Protein AF-A0A0M3JGW9-F1 (afdb_monomer_lite)

Organism: Anisakis simplex (NCBI:txid6269)

InterPro domains:
  IPR002557 Chitin binding domain [PF01607] (19-70)
  IPR002557 Chitin binding domain [PS50940] (16-72)
  IPR002557 Chitin binding domain [SM00494] (17-72)
  IPR036508 Chitin binding domain superfamily [SSF57625] (15-77)

Structure (mmCIF, N/CA/C/O backbone):
data_AF-A0A0M3JGW9-F1
#
_entry.id   AF-A0A0M3JGW9-F1
#
loop_
_atom_site.group_PDB
_atom_site.id
_atom_site.type_symbol
_atom_site.label_atom_id
_atom_site.label_alt_id
_atom_site.label_comp_id
_atom_site.label_asym_id
_atom_site.label_entity_id
_atom_site.label_seq_id
_atom_site.pdbx_PDB_ins_code
_atom_site.Cartn_x
_atom_site.Cartn_y
_atom_site.Cartn_z
_atom_site.occupancy
_atom_site.B_iso_or_equiv
_atom_site.auth_seq_id
_atom_site.auth_comp_id
_atom_site.auth_asym_id
_atom_site.auth_atom_id
_atom_site.pdbx_PDB_model_num
ATOM 1 N N . MET A 1 1 ? 43.754 -16.206 -6.313 1.00 60.47 1 MET A N 1
ATOM 2 C CA . MET A 1 1 ? 42.745 -15.681 -7.251 1.00 60.47 1 MET A CA 1
ATOM 3 C C . MET A 1 1 ? 41.475 -16.479 -7.022 1.00 60.47 1 MET A C 1
ATOM 5 O O . MET A 1 1 ? 41.380 -17.582 -7.528 1.00 60.47 1 MET A O 1
ATOM 9 N N . CYS A 1 2 ? 40.589 -15.956 -6.183 1.00 53.72 2 CYS A N 1
ATOM 10 C CA . CYS A 1 2 ? 39.201 -16.371 -5.960 1.00 53.72 2 CYS A CA 1
ATOM 11 C C . CYS A 1 2 ? 38.527 -15.090 -5.457 1.00 53.72 2 CYS A C 1
ATOM 13 O O . CYS A 1 2 ? 39.131 -14.396 -4.644 1.00 53.72 2 CYS A O 1
ATOM 15 N N . ASP A 1 3 ? 37.342 -14.672 -5.838 1.00 56.84 3 ASP A N 1
ATOM 16 C CA . ASP A 1 3 ? 36.443 -14.954 -6.945 1.00 56.84 3 ASP A CA 1
ATOM 17 C C . ASP A 1 3 ? 35.573 -13.687 -6.975 1.00 56.84 3 ASP A C 1
ATOM 19 O O . ASP A 1 3 ? 35.219 -13.144 -5.922 1.00 56.84 3 ASP A O 1
ATOM 23 N N . GLY A 1 4 ? 35.333 -13.142 -8.161 1.00 69.56 4 GLY A N 1
ATOM 24 C CA . GLY A 1 4 ? 34.502 -11.963 -8.316 1.00 69.56 4 GLY A CA 1
ATOM 25 C C . GLY A 1 4 ? 33.039 -12.349 -8.173 1.00 69.56 4 GLY A C 1
ATOM 26 O O . GLY A 1 4 ? 32.486 -12.971 -9.067 1.00 69.56 4 GLY A O 1
ATOM 27 N N . SER A 1 5 ? 32.395 -11.894 -7.104 1.00 65.94 5 SER A N 1
ATOM 28 C CA . SER A 1 5 ? 30.936 -11.887 -7.001 1.00 65.94 5 SER A CA 1
ATOM 29 C C . SER A 1 5 ? 30.477 -10.540 -6.449 1.00 65.94 5 SER A C 1
ATOM 31 O O . SER A 1 5 ? 30.198 -10.365 -5.265 1.00 65.94 5 SER A O 1
ATOM 33 N N . GLY A 1 6 ? 30.441 -9.551 -7.345 1.00 66.81 6 GLY A N 1
ATOM 34 C CA . GLY A 1 6 ? 29.675 -8.329 -7.146 1.00 66.81 6 GLY A CA 1
ATOM 35 C C . GLY A 1 6 ? 28.190 -8.673 -7.125 1.00 66.81 6 GLY A C 1
ATOM 36 O O . GLY A 1 6 ? 27.669 -9.245 -8.078 1.00 66.81 6 GLY A O 1
ATOM 37 N N . GLY A 1 7 ? 27.514 -8.344 -6.027 1.00 60.34 7 GLY A N 1
ATOM 38 C CA . GLY A 1 7 ? 26.108 -8.696 -5.894 1.00 60.34 7 GLY A CA 1
ATOM 39 C C . GLY A 1 7 ? 25.413 -8.266 -4.613 1.00 60.34 7 GLY A C 1
ATOM 40 O O . GLY A 1 7 ? 24.350 -8.807 -4.332 1.00 60.34 7 GLY A O 1
ATOM 41 N N . VAL A 1 8 ? 25.914 -7.280 -3.859 1.00 54.34 8 VAL A N 1
ATOM 42 C CA . VAL A 1 8 ? 25.002 -6.540 -2.973 1.00 54.34 8 VAL A CA 1
ATOM 43 C C . VAL A 1 8 ? 24.174 -5.632 -3.872 1.00 54.34 8 VAL A C 1
ATOM 45 O O . VAL A 1 8 ? 24.480 -4.460 -4.080 1.00 54.34 8 VAL A O 1
ATOM 48 N N . ARG A 1 9 ? 23.133 -6.199 -4.497 1.00 56.59 9 ARG A N 1
ATOM 49 C CA . ARG A 1 9 ? 22.037 -5.382 -5.013 1.00 56.59 9 ARG A CA 1
ATOM 50 C C . ARG A 1 9 ? 21.516 -4.683 -3.770 1.00 56.59 9 ARG A C 1
ATOM 52 O O . ARG A 1 9 ? 20.848 -5.309 -2.955 1.00 56.59 9 ARG A O 1
ATOM 59 N N . SER A 1 10 ? 21.954 -3.442 -3.589 1.00 57.34 10 SER A N 1
ATOM 60 C CA . SER A 1 10 ? 21.544 -2.527 -2.536 1.00 57.34 10 SER A CA 1
ATOM 61 C C . SER A 1 10 ? 20.061 -2.245 -2.747 1.00 57.34 10 SER A C 1
ATOM 63 O O . SER A 1 10 ? 19.660 -1.216 -3.279 1.00 57.34 10 SER A O 1
ATOM 65 N N . GLN A 1 11 ? 19.234 -3.247 -2.478 1.00 58.03 11 GLN A N 1
ATOM 66 C CA . GLN A 1 11 ? 17.801 -3.134 -2.521 1.00 58.03 11 GLN A CA 1
ATOM 67 C C . GLN A 1 11 ? 17.413 -2.716 -1.123 1.00 58.03 11 GLN A C 1
ATOM 69 O O . GLN A 1 11 ? 17.244 -3.533 -0.225 1.00 58.03 11 GLN A O 1
ATOM 74 N N . ILE A 1 12 ? 17.226 -1.412 -0.966 1.00 54.16 12 ILE A N 1
ATOM 75 C CA . ILE A 1 12 ? 16.414 -0.815 0.097 1.00 54.16 12 ILE A CA 1
ATOM 76 C C . ILE A 1 12 ? 14.925 -1.133 -0.218 1.00 54.16 12 ILE A C 1
ATOM 78 O O . ILE A 1 12 ? 14.026 -0.308 -0.160 1.00 54.16 12 ILE A O 1
ATOM 82 N N . ILE A 1 13 ? 14.666 -2.379 -0.610 1.00 55.94 13 ILE A N 1
ATOM 83 C CA . ILE A 1 13 ? 13.366 -3.021 -0.734 1.00 55.94 13 ILE A CA 1
ATOM 84 C C . ILE A 1 13 ? 13.348 -3.954 0.467 1.00 55.94 13 ILE A C 1
ATOM 86 O O . ILE A 1 13 ? 14.322 -4.675 0.692 1.00 55.94 13 ILE A O 1
ATOM 90 N N . ARG A 1 14 ? 12.290 -3.900 1.280 1.00 57.81 14 ARG A N 1
ATOM 91 C CA . ARG A 1 14 ? 12.158 -4.786 2.442 1.00 57.81 14 ARG A CA 1
ATOM 92 C C . ARG A 1 14 ? 12.531 -6.216 2.014 1.00 57.81 14 ARG A C 1
ATOM 94 O O . ARG A 1 14 ? 11.984 -6.668 1.010 1.00 57.81 14 ARG A O 1
ATOM 101 N N . PRO A 1 15 ? 13.429 -6.909 2.735 1.00 55.62 15 PRO A N 1
ATOM 102 C CA . PRO A 1 15 ? 14.084 -8.146 2.283 1.00 55.62 15 PRO A CA 1
ATOM 103 C C . PRO A 1 15 ? 13.144 -9.340 2.039 1.00 55.62 15 PRO A C 1
ATOM 105 O O . PRO A 1 15 ? 13.612 -10.425 1.719 1.00 55.62 15 PRO A O 1
ATOM 108 N N . ASP A 1 16 ? 11.834 -9.143 2.171 1.00 62.25 16 ASP A N 1
ATOM 109 C CA . ASP A 1 16 ? 10.816 -10.184 2.167 1.00 62.25 16 ASP A CA 1
ATOM 110 C C . ASP A 1 16 ? 9.905 -10.157 0.920 1.00 62.25 16 ASP A C 1
ATOM 112 O O . ASP A 1 16 ? 9.223 -11.137 0.643 1.00 62.25 16 ASP A O 1
ATOM 116 N N . PHE A 1 17 ? 9.901 -9.077 0.116 1.00 73.75 17 PHE A N 1
ATOM 117 C CA . PHE A 1 17 ? 9.004 -8.963 -1.048 1.00 73.75 17 PHE A CA 1
ATOM 118 C C . PHE A 1 17 ? 9.757 -8.859 -2.383 1.00 73.75 17 PHE A C 1
ATOM 120 O O . PHE A 1 17 ? 10.460 -7.882 -2.645 1.00 73.75 17 PHE A O 1
ATOM 127 N N . SER A 1 18 ? 9.575 -9.861 -3.251 1.00 79.12 18 SER A N 1
ATOM 128 C CA . SER A 1 18 ? 10.171 -9.936 -4.591 1.00 79.12 18 SER A CA 1
ATOM 129 C C . SER A 1 18 ? 9.106 -10.175 -5.660 1.00 79.12 18 SER A C 1
ATOM 131 O O . SER A 1 18 ? 8.303 -11.096 -5.547 1.00 79.12 18 SER A O 1
ATOM 133 N N . CYS A 1 19 ? 9.153 -9.401 -6.746 1.00 85.56 19 CYS A N 1
ATOM 134 C CA . CYS A 1 19 ? 8.236 -9.518 -7.885 1.00 85.56 19 CYS A CA 1
ATOM 135 C C . CYS A 1 19 ? 8.528 -10.713 -8.812 1.00 85.56 19 CYS A C 1
ATOM 137 O O . CYS A 1 19 ? 7.825 -10.898 -9.799 1.00 85.56 19 CYS A O 1
ATOM 139 N N . SER A 1 2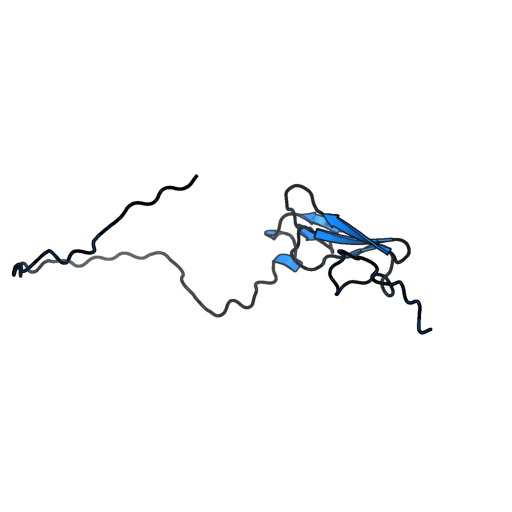0 ? 9.541 -11.542 -8.524 1.00 83.00 20 SER A N 1
ATOM 140 C CA . SER A 1 20 ? 9.952 -12.666 -9.387 1.00 83.00 20 SER A CA 1
ATOM 141 C C . SER A 1 20 ? 8.910 -13.783 -9.563 1.00 83.00 20 SER A C 1
ATOM 143 O O . SER A 1 20 ? 9.106 -14.647 -10.411 1.00 83.00 20 SER A O 1
ATOM 145 N N . GLY A 1 21 ? 7.821 -13.780 -8.791 1.00 81.00 21 GLY A N 1
ATOM 146 C CA . GLY A 1 21 ? 6.718 -14.744 -8.909 1.00 81.00 21 GLY A CA 1
ATOM 147 C C . GLY A 1 21 ? 5.328 -14.107 -8.920 1.00 81.00 21 GLY A C 1
ATOM 148 O O . GLY A 1 21 ? 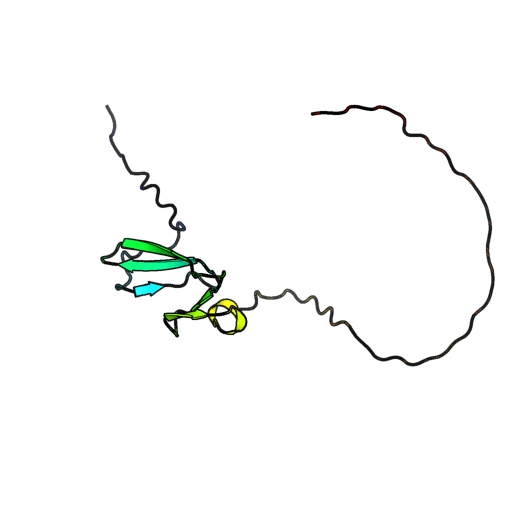4.339 -14.826 -8.815 1.00 81.00 21 GLY A O 1
ATOM 149 N N . TYR A 1 22 ? 5.248 -12.779 -9.027 1.00 84.19 22 TYR A N 1
ATOM 150 C CA . TYR A 1 22 ? 3.995 -12.031 -8.966 1.00 84.19 22 TYR A CA 1
ATOM 151 C C . TYR A 1 22 ? 3.738 -11.312 -10.296 1.00 84.19 22 TYR A C 1
ATOM 153 O O . TYR A 1 22 ? 4.685 -10.786 -10.884 1.00 84.19 22 TYR A O 1
ATOM 161 N N . PRO A 1 23 ? 2.483 -11.267 -10.783 1.00 89.44 23 PRO A N 1
ATOM 162 C CA . PRO A 1 23 ? 2.144 -10.493 -11.972 1.00 89.44 23 PRO A CA 1
ATOM 163 C C . PRO A 1 23 ? 2.335 -8.991 -11.734 1.00 89.44 23 PRO A C 1
ATOM 165 O O . PRO A 1 23 ? 2.373 -8.521 -10.592 1.00 89.44 23 PRO A O 1
ATOM 168 N N . ASP A 1 24 ? 2.420 -8.228 -12.823 1.00 90.19 24 ASP A N 1
ATOM 169 C CA . ASP A 1 24 ? 2.488 -6.771 -12.762 1.00 90.19 24 ASP A CA 1
ATOM 170 C C . ASP A 1 24 ? 1.278 -6.206 -12.009 1.00 90.19 24 ASP A C 1
ATOM 172 O O . ASP A 1 24 ? 0.124 -6.516 -12.315 1.00 90.19 24 ASP A O 1
ATOM 176 N N . GLY A 1 25 ? 1.540 -5.395 -10.988 1.00 89.62 25 GLY A N 1
ATOM 177 C CA . GLY A 1 25 ? 0.496 -4.929 -10.086 1.00 89.62 25 GLY A CA 1
ATOM 178 C C . GLY A 1 25 ? 1.034 -4.284 -8.820 1.00 89.62 25 GLY A C 1
ATOM 179 O O . GLY A 1 25 ? 2.235 -4.242 -8.576 1.00 89.62 25 GLY A O 1
ATOM 180 N N . MET A 1 26 ? 0.124 -3.760 -8.008 1.00 88.25 26 MET A N 1
ATOM 181 C CA . MET A 1 26 ? 0.449 -3.114 -6.742 1.00 88.25 26 MET A CA 1
ATOM 182 C C . MET A 1 26 ? 0.083 -4.021 -5.574 1.00 88.25 26 MET A C 1
ATOM 184 O O . MET A 1 26 ? -1.040 -4.540 -5.502 1.00 88.25 26 MET A O 1
ATOM 188 N N . TYR A 1 27 ? 1.038 -4.148 -4.664 1.00 87.25 27 TYR A N 1
ATOM 189 C CA . TYR A 1 27 ? 1.016 -5.053 -3.531 1.00 87.25 27 TYR A CA 1
ATOM 190 C C . TYR A 1 27 ? 1.242 -4.270 -2.240 1.00 87.25 27 TYR A C 1
ATOM 192 O O . TYR A 1 27 ? 2.210 -3.509 -2.104 1.00 87.25 27 TYR A O 1
ATOM 200 N N . ALA A 1 28 ? 0.317 -4.442 -1.298 1.00 84.38 28 ALA A N 1
ATOM 201 C CA . ALA A 1 28 ? 0.398 -3.838 0.023 1.00 84.38 28 ALA A CA 1
ATOM 202 C C . ALA A 1 28 ? 1.184 -4.757 0.963 1.00 84.38 28 ALA A C 1
ATOM 204 O O . ALA A 1 28 ? 0.825 -5.918 1.144 1.00 84.38 28 ALA A O 1
ATOM 205 N N . GLN A 1 29 ? 2.207 -4.230 1.635 1.00 81.31 29 GLN A N 1
ATOM 206 C CA . GLN A 1 29 ? 2.905 -4.949 2.706 1.00 81.31 29 GLN A CA 1
ATOM 207 C C . GLN A 1 29 ? 2.229 -4.647 4.056 1.00 81.31 29 GLN A C 1
ATOM 209 O O . GLN A 1 29 ? 2.829 -4.047 4.950 1.00 81.31 29 GLN A O 1
ATOM 214 N N . GLY A 1 30 ? 0.949 -5.015 4.169 1.00 81.88 30 GLY A N 1
ATOM 215 C CA . GLY A 1 30 ? 0.110 -4.768 5.348 1.00 81.88 30 GLY A CA 1
ATOM 216 C C . GLY A 1 30 ? -0.359 -3.315 5.495 1.00 81.88 30 GLY A C 1
ATOM 217 O O . GLY A 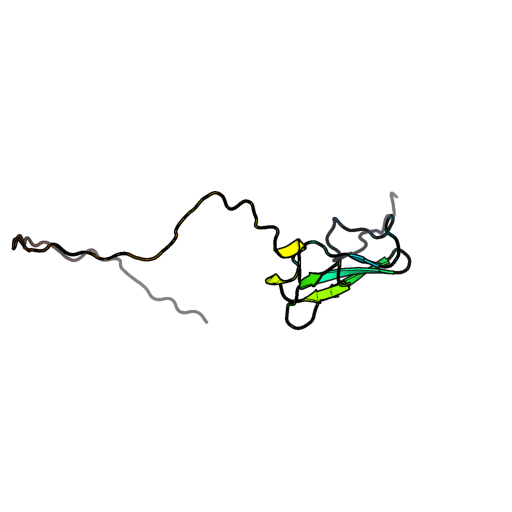1 30 ? -0.459 -2.576 4.517 1.00 81.88 30 GLY A O 1
ATOM 218 N N . CYS A 1 31 ? -0.636 -2.897 6.736 1.00 84.50 31 CYS A N 1
ATOM 219 C CA . CYS A 1 31 ? -1.070 -1.541 7.093 1.00 84.50 31 CYS A CA 1
ATOM 220 C C . CYS A 1 31 ? 0.061 -0.501 7.009 1.00 84.50 31 CYS A C 1
ATOM 222 O O . CYS A 1 31 ? 0.455 0.143 7.992 1.00 84.50 31 CYS A O 1
ATOM 224 N N . SER A 1 32 ? 0.622 -0.310 5.821 1.00 85.50 32 SER A N 1
ATOM 225 C CA . SER A 1 32 ? 1.695 0.652 5.604 1.00 85.50 32 SER A CA 1
ATOM 226 C C . SER A 1 32 ? 1.298 1.738 4.619 1.00 85.50 32 SER A C 1
ATOM 228 O O . SER A 1 32 ? 0.452 1.553 3.745 1.00 85.50 32 SER A O 1
ATOM 230 N N . SER A 1 33 ? 1.898 2.911 4.810 1.00 88.00 33 SER A N 1
ATOM 231 C CA . SER A 1 33 ? 1.788 4.001 3.840 1.00 88.00 33 SER A CA 1
ATOM 232 C C . SER A 1 33 ? 2.712 3.769 2.647 1.00 88.00 33 SER A C 1
ATOM 234 O O . SER A 1 33 ? 2.566 4.409 1.611 1.00 88.00 33 SER A O 1
ATOM 236 N N . ASP A 1 34 ? 3.653 2.842 2.803 1.00 87.69 34 ASP A N 1
ATOM 237 C CA . ASP A 1 34 ? 4.575 2.363 1.792 1.00 87.69 34 ASP A CA 1
ATOM 238 C C . ASP A 1 34 ? 4.009 1.083 1.148 1.00 87.69 34 ASP A C 1
ATOM 240 O O . ASP A 1 34 ? 3.637 0.134 1.840 1.00 87.69 34 ASP A O 1
ATOM 244 N N . PHE A 1 35 ? 3.955 1.037 -0.178 1.00 88.00 35 PHE A N 1
ATOM 245 C CA . PHE A 1 35 ? 3.487 -0.107 -0.963 1.00 88.00 35 PHE A CA 1
ATOM 246 C C . PHE A 1 35 ? 4.466 -0.418 -2.095 1.00 88.00 35 PHE A C 1
ATOM 248 O O . PHE A 1 35 ? 5.300 0.414 -2.452 1.00 88.00 35 PHE A O 1
ATOM 255 N N . THR A 1 36 ? 4.392 -1.624 -2.658 1.00 89.38 36 THR A N 1
ATOM 256 C CA . THR A 1 36 ? 5.296 -2.040 -3.740 1.00 89.38 36 THR A CA 1
ATOM 257 C C . THR A 1 36 ? 4.521 -2.263 -5.026 1.00 89.38 36 THR A C 1
ATOM 259 O O . THR A 1 36 ? 3.578 -3.048 -5.059 1.00 89.38 36 THR A O 1
ATOM 262 N N . ALA A 1 37 ? 4.927 -1.597 -6.101 1.00 89.56 37 ALA A N 1
ATOM 263 C CA . ALA A 1 37 ? 4.428 -1.857 -7.442 1.00 89.56 37 ALA A CA 1
ATOM 264 C C . ALA A 1 37 ? 5.412 -2.757 -8.197 1.00 89.56 37 ALA A C 1
ATOM 266 O O . ALA A 1 37 ? 6.569 -2.396 -8.387 1.00 89.56 37 ALA A O 1
ATOM 267 N N . CYS A 1 38 ? 4.961 -3.927 -8.629 1.00 91.19 38 CYS A N 1
ATOM 268 C CA . CYS A 1 38 ? 5.702 -4.796 -9.528 1.00 91.19 38 CYS A CA 1
ATOM 269 C C . CYS A 1 38 ? 5.470 -4.365 -10.974 1.00 91.19 38 CYS A C 1
ATOM 271 O O . CYS A 1 38 ? 4.326 -4.349 -11.430 1.00 91.19 38 CYS A O 1
ATOM 273 N N . VAL A 1 39 ? 6.552 -4.039 -11.683 1.00 90.94 39 VAL A N 1
ATOM 274 C CA . VAL A 1 39 ? 6.527 -3.702 -13.114 1.00 90.94 39 VAL A CA 1
ATOM 275 C C . VAL A 1 39 ? 7.673 -4.416 -13.830 1.00 90.94 39 VAL A C 1
ATOM 277 O O . VAL A 1 39 ? 8.844 -4.230 -13.493 1.00 90.94 39 VAL A O 1
ATOM 280 N N . ALA A 1 40 ? 7.348 -5.250 -14.814 1.00 89.06 40 ALA A N 1
ATOM 281 C CA . ALA A 1 40 ? 8.271 -6.110 -15.551 1.00 89.06 40 ALA A CA 1
ATOM 282 C C . ALA A 1 40 ? 9.174 -6.956 -14.628 1.00 89.06 40 ALA A C 1
ATOM 284 O O . ALA A 1 40 ? 10.372 -7.102 -14.873 1.00 89.06 40 ALA A O 1
ATOM 285 N N . GLY A 1 41 ? 8.616 -7.459 -13.521 1.00 86.44 41 GLY A N 1
ATOM 286 C CA . GLY A 1 41 ? 9.360 -8.222 -12.511 1.00 86.44 41 GLY A CA 1
ATOM 287 C C . GLY A 1 41 ? 10.268 -7.384 -11.600 1.00 86.44 41 GLY A C 1
ATOM 288 O O . GLY A 1 41 ? 11.049 -7.952 -10.837 1.00 86.44 41 GLY A O 1
ATOM 289 N N . ASN A 1 42 ? 10.167 -6.050 -11.640 1.00 85.12 42 ASN A N 1
ATOM 290 C CA . ASN A 1 42 ? 10.925 -5.146 -10.774 1.00 85.12 42 ASN A CA 1
ATOM 291 C C . ASN A 1 42 ? 10.026 -4.569 -9.670 1.00 85.12 42 ASN A C 1
ATOM 293 O O . ASN A 1 42 ? 8.984 -3.995 -9.996 1.00 85.12 42 ASN A O 1
ATOM 297 N N . PRO A 1 43 ? 10.414 -4.679 -8.385 1.00 85.69 43 PRO A N 1
ATOM 298 C CA . PRO A 1 43 ? 9.707 -4.030 -7.288 1.00 85.69 43 PRO A CA 1
ATOM 299 C C . PRO A 1 43 ? 10.027 -2.534 -7.245 1.00 85.69 43 PRO A C 1
ATOM 301 O O . PRO A 1 43 ? 11.185 -2.127 -7.156 1.00 85.69 43 PRO A O 1
ATOM 304 N N . ILE A 1 44 ? 8.987 -1.710 -7.266 1.00 87.62 44 ILE A N 1
ATOM 305 C CA . ILE A 1 44 ? 9.061 -0.254 -7.166 1.00 87.62 44 ILE A CA 1
ATOM 306 C C . ILE A 1 44 ? 8.409 0.150 -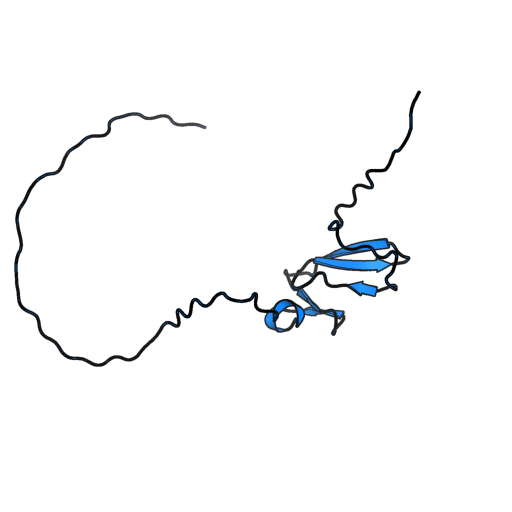5.847 1.00 87.62 44 ILE A C 1
ATOM 308 O O . ILE A 1 44 ? 7.193 0.042 -5.690 1.00 87.62 44 ILE A O 1
ATOM 312 N N . ALA A 1 45 ? 9.212 0.612 -4.891 1.00 85.69 45 ALA A N 1
ATOM 313 C CA . ALA A 1 45 ? 8.699 1.142 -3.636 1.00 85.69 45 ALA A CA 1
ATOM 314 C C . ALA A 1 45 ? 8.025 2.499 -3.880 1.00 85.69 45 ALA A C 1
ATOM 316 O O . ALA A 1 45 ? 8.637 3.437 -4.392 1.00 85.69 45 ALA A O 1
ATOM 317 N N . MET A 1 46 ? 6.759 2.595 -3.502 1.00 87.81 46 MET A N 1
ATOM 318 C CA . MET A 1 46 ? 5.945 3.795 -3.602 1.00 87.81 46 MET A CA 1
ATOM 319 C C . MET A 1 46 ? 5.350 4.127 -2.241 1.00 87.81 46 MET A C 1
ATOM 321 O O . MET A 1 46 ? 5.155 3.253 -1.401 1.00 87.81 46 MET A O 1
ATOM 325 N N . LYS A 1 47 ? 5.039 5.401 -2.019 1.00 88.62 47 LYS A N 1
ATOM 326 C CA . LYS A 1 47 ? 4.447 5.870 -0.770 1.00 88.62 47 LYS A CA 1
ATOM 327 C C . LYS A 1 47 ? 3.222 6.718 -1.043 1.00 88.62 47 LYS A C 1
ATOM 329 O O . LYS A 1 47 ? 3.241 7.609 -1.891 1.00 88.62 47 LYS A O 1
ATOM 334 N N . CYS A 1 48 ? 2.162 6.427 -0.307 1.00 88.81 48 CYS A N 1
ATOM 335 C CA . CYS A 1 48 ? 0.930 7.180 -0.341 1.00 88.81 48 CYS A CA 1
ATOM 336 C C . CYS A 1 48 ? 1.132 8.608 0.202 1.00 88.81 48 CYS A C 1
ATOM 338 O O . CYS A 1 48 ? 1.804 8.797 1.225 1.00 88.81 48 CYS A O 1
ATOM 340 N N . PRO A 1 49 ? 0.535 9.625 -0.446 1.00 87.38 49 PRO A N 1
ATOM 341 C CA . PRO A 1 49 ? 0.535 10.989 0.070 1.00 87.38 49 PRO A CA 1
ATOM 342 C C . PRO A 1 49 ? -0.251 11.076 1.388 1.00 87.38 49 PRO A C 1
ATOM 344 O O . PRO A 1 49 ? -1.113 10.246 1.669 1.00 87.38 49 PRO A O 1
ATOM 347 N N . ALA A 1 50 ? 0.061 12.084 2.209 1.00 86.00 50 ALA A N 1
ATOM 348 C CA . ALA A 1 50 ? -0.606 12.355 3.491 1.00 86.00 50 ALA A CA 1
ATOM 349 C C . ALA A 1 50 ? -0.588 11.196 4.518 1.00 86.00 50 ALA A C 1
ATOM 351 O O . ALA A 1 50 ? -1.437 11.148 5.401 1.00 86.00 50 ALA A O 1
ATOM 352 N N . ASN A 1 51 ? 0.386 10.278 4.429 1.00 81.00 51 ASN A N 1
ATOM 353 C CA . ASN A 1 51 ? 0.492 9.083 5.286 1.00 81.00 51 ASN A CA 1
ATOM 354 C C . ASN A 1 51 ? -0.733 8.150 5.229 1.00 81.00 51 ASN A C 1
ATOM 356 O O . ASN A 1 51 ? -0.936 7.334 6.128 1.00 81.00 51 ASN A O 1
ATOM 360 N N . LEU A 1 52 ? -1.508 8.213 4.145 1.00 90.31 52 LEU A N 1
ATOM 361 C CA . LEU A 1 52 ? -2.580 7.260 3.867 1.00 90.31 52 LEU A CA 1
ATOM 362 C C . LEU A 1 52 ? -2.020 5.841 3.704 1.00 90.31 52 LEU A C 1
ATOM 364 O O . LEU A 1 52 ? -0.821 5.657 3.502 1.00 90.31 52 LEU A O 1
ATOM 368 N N . LYS A 1 53 ? -2.882 4.837 3.805 1.00 90.25 53 LYS A N 1
ATOM 369 C CA . LYS A 1 53 ? -2.557 3.412 3.737 1.00 90.25 53 LYS A CA 1
ATOM 370 C C . LYS A 1 53 ? -2.997 2.855 2.391 1.00 90.25 53 LYS A C 1
ATOM 372 O O . LYS A 1 53 ? -4.070 3.200 1.904 1.00 90.25 53 LYS A O 1
ATOM 377 N N . TYR A 1 54 ? -2.152 2.044 1.762 1.00 90.38 54 TYR A N 1
ATOM 378 C CA . TYR A 1 54 ? -2.492 1.480 0.459 1.00 90.38 54 TYR A CA 1
ATOM 379 C C . TYR A 1 54 ? -3.455 0.306 0.623 1.00 90.38 54 TYR A C 1
ATOM 381 O O . TYR A 1 54 ? -3.113 -0.697 1.249 1.00 90.38 54 TYR A O 1
ATOM 389 N N . ASP A 1 55 ? -4.640 0.434 0.041 1.00 88.94 55 ASP A N 1
ATOM 390 C CA . ASP A 1 55 ? -5.634 -0.622 -0.015 1.00 88.94 55 ASP A CA 1
ATOM 391 C C . ASP A 1 55 ? -5.484 -1.429 -1.308 1.00 88.94 55 ASP A C 1
ATOM 393 O O . ASP A 1 55 ? -5.498 -0.879 -2.415 1.00 88.94 55 ASP A O 1
ATOM 397 N N . GLN A 1 56 ? -5.299 -2.743 -1.170 1.00 85.31 56 GLN A N 1
ATOM 398 C CA . GLN A 1 56 ? -5.090 -3.630 -2.311 1.00 85.31 56 GLN A CA 1
ATOM 399 C C . GLN A 1 56 ? -6.402 -3.990 -3.026 1.00 85.31 56 GLN A C 1
ATOM 401 O O . GLN A 1 56 ? -6.334 -4.347 -4.209 1.00 85.31 56 GLN A O 1
ATOM 406 N N . ASP A 1 57 ? -7.548 -3.882 -2.348 1.00 84.56 57 ASP A N 1
ATOM 407 C CA . ASP A 1 57 ? -8.881 -4.159 -2.887 1.00 84.56 57 ASP A CA 1
ATOM 408 C C . ASP A 1 57 ? -9.353 -3.002 -3.780 1.00 84.56 57 ASP A C 1
ATOM 410 O O . ASP A 1 57 ? -9.687 -3.205 -4.948 1.00 84.56 57 ASP A O 1
ATOM 414 N N . GLU A 1 58 ? -9.282 -1.768 -3.280 1.00 85.38 58 GLU A N 1
ATOM 415 C CA . GLU A 1 58 ? -9.633 -0.552 -4.022 1.00 85.38 58 GLU A CA 1
ATOM 416 C C . GLU A 1 58 ? -8.497 -0.034 -4.916 1.00 85.38 58 GLU A C 1
ATOM 418 O O . GLU A 1 58 ? -8.714 0.851 -5.752 1.00 85.38 58 GLU A O 1
ATOM 423 N N . LYS A 1 59 ? -7.282 -0.575 -4.752 1.00 86.94 59 LYS A N 1
ATOM 424 C CA . LYS A 1 59 ? -6.043 -0.146 -5.425 1.00 86.94 59 LYS A CA 1
ATOM 425 C C . LYS A 1 59 ? -5.709 1.332 -5.196 1.00 86.94 59 LYS A C 1
ATOM 427 O O . LYS A 1 59 ? -5.145 1.986 -6.079 1.00 86.94 59 LYS A O 1
ATOM 432 N N . LYS A 1 60 ? -6.049 1.876 -4.024 1.00 88.81 60 LYS A N 1
ATOM 433 C CA . LYS A 1 60 ? -5.944 3.311 -3.705 1.00 88.81 60 LYS A CA 1
ATOM 434 C C . LYS A 1 60 ? -5.396 3.548 -2.307 1.00 88.81 60 LYS A C 1
ATOM 436 O O . LYS A 1 60 ? -5.474 2.703 -1.430 1.00 88.81 60 LYS A O 1
ATOM 441 N N . CYS A 1 61 ? -4.848 4.740 -2.110 1.00 89.94 61 CYS A N 1
ATOM 442 C CA . CYS A 1 61 ? -4.452 5.217 -0.795 1.00 89.94 61 CYS A CA 1
ATOM 443 C C . CYS A 1 61 ? -5.695 5.700 -0.042 1.00 89.94 61 CYS A C 1
ATOM 445 O O . CYS A 1 61 ? -6.290 6.706 -0.429 1.00 89.94 61 CYS A O 1
ATOM 447 N N . LEU A 1 62 ? -6.069 4.987 1.011 1.00 90.38 62 LEU A N 1
ATOM 448 C CA . LEU A 1 62 ? -7.214 5.288 1.863 1.00 90.38 62 LEU A CA 1
ATOM 449 C C . LEU A 1 62 ? -6.755 5.512 3.301 1.00 90.38 62 LEU A C 1
ATOM 451 O O . LEU A 1 62 ? -5.593 5.304 3.650 1.00 90.38 62 LEU A O 1
ATOM 455 N N . TYR A 1 63 ? -7.657 5.966 4.158 1.00 89.62 63 TYR A N 1
ATOM 456 C CA . TYR A 1 63 ? -7.351 6.064 5.578 1.00 89.62 63 TYR A CA 1
ATOM 457 C C . TYR A 1 63 ? -7.239 4.681 6.216 1.00 89.62 63 TYR A C 1
ATOM 459 O O . TYR A 1 63 ? -7.885 3.732 5.781 1.00 89.62 63 TYR A O 1
ATOM 467 N N . GLU A 1 64 ? -6.468 4.580 7.296 1.00 86.06 64 GLU A N 1
ATOM 468 C CA . GLU A 1 64 ? -6.273 3.328 8.038 1.00 86.06 64 GLU A CA 1
ATOM 469 C C . GLU A 1 64 ? -7.583 2.630 8.435 1.00 86.06 64 GLU A C 1
ATOM 471 O O . GLU A 1 64 ? -7.660 1.412 8.365 1.00 86.06 64 GLU A O 1
ATOM 476 N N . TYR A 1 65 ? -8.641 3.382 8.758 1.00 84.12 65 TYR A N 1
ATOM 477 C CA . TYR A 1 65 ? -9.942 2.811 9.125 1.00 84.12 65 TYR A CA 1
ATOM 478 C C . TYR A 1 65 ? -10.690 2.170 7.945 1.00 84.12 65 TYR A C 1
ATOM 480 O O . TYR A 1 65 ? -11.613 1.391 8.159 1.00 84.12 65 TYR A O 1
ATOM 488 N N . GLN A 1 66 ? -10.323 2.507 6.706 1.00 87.12 66 GLN A N 1
ATOM 489 C CA . GLN A 1 66 ? -10.930 1.952 5.491 1.00 87.12 66 GLN A CA 1
ATOM 490 C C . GLN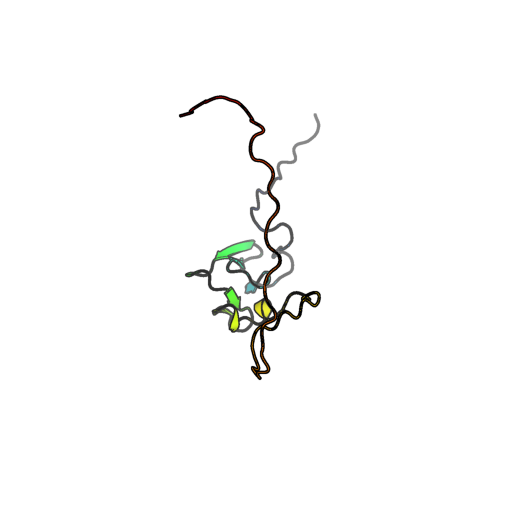 A 1 66 ? -10.147 0.752 4.964 1.00 87.12 66 GLN A C 1
ATOM 492 O O . GLN A 1 66 ? -10.721 -0.110 4.311 1.00 87.12 66 GLN A O 1
ATOM 497 N N . VAL A 1 67 ? -8.844 0.686 5.251 1.00 87.12 67 VAL A N 1
ATOM 498 C CA . VAL A 1 67 ? -7.974 -0.368 4.728 1.00 87.12 67 VAL A CA 1
ATOM 499 C C . VAL A 1 67 ? -8.174 -1.656 5.513 1.00 87.12 67 VAL A C 1
ATOM 501 O O . VAL A 1 67 ? -7.879 -1.722 6.707 1.00 87.12 67 VAL A O 1
ATOM 504 N N . SER A 1 68 ? -8.607 -2.719 4.839 1.00 83.25 68 SER A N 1
ATOM 505 C CA . SER A 1 68 ? -8.828 -4.030 5.473 1.00 83.25 68 SER A CA 1
ATOM 506 C C . SER A 1 68 ? -7.558 -4.573 6.140 1.00 83.25 68 SER A C 1
ATOM 508 O O . SER A 1 68 ? -7.606 -5.117 7.240 1.00 83.25 68 SER A O 1
ATOM 510 N N . ALA A 1 69 ? -6.389 -4.338 5.533 1.00 80.00 69 ALA A N 1
ATOM 511 C CA . ALA A 1 69 ? -5.091 -4.729 6.088 1.00 80.00 69 ALA A CA 1
ATOM 512 C C . ALA A 1 69 ? -4.693 -3.972 7.375 1.00 80.00 69 ALA A C 1
ATOM 514 O O . ALA A 1 69 ? -3.803 -4.426 8.092 1.00 80.00 69 ALA A O 1
ATOM 515 N N . CYS A 1 70 ? -5.327 -2.830 7.669 1.00 81.50 70 CYS A N 1
ATOM 516 C CA . CYS A 1 70 ? -5.169 -2.071 8.916 1.00 81.50 70 CYS A CA 1
ATOM 517 C C . CYS A 1 70 ? -6.159 -2.474 10.003 1.00 81.50 70 CYS A C 1
ATOM 519 O O . CYS A 1 70 ? -5.883 -2.278 11.182 1.00 81.50 70 CYS A O 1
ATOM 521 N N . GLN A 1 71 ? -7.284 -3.066 9.616 1.00 78.62 71 GLN A N 1
ATOM 522 C CA . GLN A 1 71 ? -8.299 -3.561 10.543 1.00 78.62 71 GLN A CA 1
ATOM 523 C C . GLN A 1 71 ? -7.929 -4.913 11.162 1.00 78.62 71 GLN A C 1
ATOM 525 O O . GLN A 1 71 ? -8.630 -5.392 12.051 1.00 78.62 71 GLN A O 1
ATOM 530 N N . ALA A 1 72 ? -6.811 -5.513 10.740 1.00 64.38 72 ALA A N 1
ATOM 531 C CA . ALA A 1 72 ? -6.144 -6.546 11.512 1.00 64.38 72 ALA A CA 1
ATOM 532 C C . ALA A 1 72 ? -5.613 -5.902 12.798 1.00 64.38 72 ALA A C 1
ATOM 534 O O . ALA A 1 72 ? -4.454 -5.491 12.880 1.00 64.38 72 ALA A O 1
ATOM 535 N N . THR A 1 73 ? -6.488 -5.793 13.800 1.00 52.72 73 THR A N 1
ATOM 536 C CA . THR A 1 73 ? -6.078 -5.586 15.183 1.00 52.72 73 THR A CA 1
ATOM 537 C C . THR A 1 73 ? -4.907 -6.532 15.434 1.00 52.72 73 THR A C 1
ATOM 539 O O . THR A 1 73 ? -5.052 -7.730 15.148 1.00 52.72 73 THR A O 1
ATOM 542 N N . PRO A 1 74 ? -3.756 -6.066 15.960 1.00 55.12 74 PRO A N 1
ATOM 543 C CA . PRO A 1 74 ? -2.857 -7.016 16.602 1.00 55.12 74 PRO A CA 1
ATOM 544 C C . PRO A 1 74 ? -3.711 -7.849 17.574 1.00 55.12 74 PRO A C 1
ATOM 546 O O . PRO A 1 74 ? -4.727 -7.333 18.053 1.00 55.12 74 PRO A O 1
ATOM 549 N N . PRO A 1 75 ? -3.379 -9.116 17.871 1.00 46.31 75 PRO A N 1
ATOM 550 C CA . PRO A 1 75 ? -3.938 -9.737 19.056 1.00 46.31 75 PRO A CA 1
ATOM 551 C C . PRO A 1 75 ? -3.562 -8.822 20.222 1.00 46.31 75 PRO A C 1
ATOM 553 O O . PRO A 1 75 ? -2.433 -8.830 20.708 1.00 46.31 75 PRO A O 1
ATOM 556 N N . THR A 1 76 ? -4.492 -7.950 20.592 1.00 41.22 76 THR A N 1
ATOM 557 C CA . THR A 1 76 ? -4.492 -7.232 21.842 1.00 41.22 76 THR A CA 1
ATOM 558 C C . THR A 1 76 ? -4.548 -8.353 22.856 1.00 41.22 76 THR A C 1
ATOM 560 O O . THR A 1 76 ? -5.606 -8.934 23.088 1.00 41.22 76 THR A O 1
ATOM 563 N N . THR A 1 77 ? -3.383 -8.727 23.391 1.00 43.66 77 THR A N 1
ATOM 564 C CA . THR A 1 77 ? -3.306 -9.227 24.757 1.00 43.66 77 THR A CA 1
ATOM 565 C C . THR A 1 77 ? -4.245 -8.339 25.548 1.00 43.66 77 THR A C 1
ATOM 567 O O . THR A 1 77 ? -4.046 -7.125 25.573 1.00 43.66 77 THR A O 1
ATOM 570 N N . GLU A 1 78 ? -5.314 -8.942 26.056 1.00 51.81 78 GLU A N 1
ATOM 571 C CA . GLU A 1 78 ? -6.292 -8.323 26.932 1.00 51.81 78 GLU A CA 1
ATOM 572 C C . GLU A 1 78 ? -5.599 -7.375 27.916 1.00 51.81 78 GLU A C 1
ATOM 574 O O . GLU A 1 78 ? -5.018 -7.803 28.907 1.00 51.81 78 GLU A O 1
ATOM 579 N N . GLU A 1 79 ? -5.686 -6.075 27.663 1.00 55.56 79 GLU A N 1
ATOM 580 C CA . GLU A 1 79 ? -5.844 -5.123 28.748 1.00 55.56 79 GLU A CA 1
ATOM 581 C C . GLU A 1 79 ? -7.152 -4.375 28.484 1.00 55.56 79 GLU A C 1
ATOM 583 O O . GLU A 1 79 ? -7.180 -3.373 27.764 1.00 55.56 79 GLU A O 1
ATOM 588 N N . PRO A 1 80 ? -8.282 -4.895 28.991 1.00 54.91 80 PRO A N 1
ATOM 589 C CA . PRO A 1 80 ? -9.514 -4.136 29.035 1.00 54.91 80 PRO A CA 1
ATOM 590 C C . PRO A 1 80 ? -9.350 -3.031 30.084 1.00 54.91 80 PRO A C 1
ATOM 592 O O . PRO A 1 80 ? -9.652 -3.232 31.256 1.00 54.91 80 PRO A O 1
ATOM 595 N N . SER A 1 81 ? -8.888 -1.853 29.674 1.00 45.69 81 SER A N 1
ATOM 596 C CA . SER A 1 81 ? -9.012 -0.639 30.489 1.00 45.69 81 SER A CA 1
ATOM 597 C C . SER A 1 81 ? -10.011 0.311 29.837 1.00 45.69 81 SER A C 1
ATOM 599 O O . SER A 1 81 ? -9.692 1.385 29.329 1.00 45.69 81 SER A O 1
ATOM 601 N N . SER A 1 82 ? -11.262 -0.150 29.805 1.00 52.84 82 SER A N 1
ATOM 602 C CA . SER A 1 82 ? -12.424 0.688 29.530 1.00 52.84 82 SER A CA 1
ATOM 603 C C . SER A 1 82 ? -12.586 1.682 30.676 1.00 52.84 82 SER A C 1
ATOM 605 O O . SER A 1 82 ? -12.866 1.302 31.812 1.00 52.84 82 SER A O 1
ATOM 607 N N . THR A 1 83 ? -12.395 2.960 30.368 1.00 46.00 83 THR A N 1
ATOM 608 C CA . THR A 1 83 ? -12.716 4.077 31.261 1.00 46.00 83 THR A CA 1
ATOM 609 C C . THR A 1 83 ? -14.195 4.458 31.114 1.00 46.00 83 THR A C 1
ATOM 611 O O . THR A 1 83 ? -14.706 4.471 29.995 1.00 46.00 83 THR A O 1
ATOM 614 N N . ASP A 1 84 ? -14.792 4.854 32.249 1.00 55.91 84 ASP A N 1
ATOM 615 C CA . ASP A 1 84 ? -16.014 5.672 32.432 1.00 55.91 84 ASP A CA 1
ATOM 616 C C . ASP A 1 84 ? -17.385 4.962 32.332 1.00 55.91 84 ASP A C 1
ATOM 618 O O . ASP A 1 84 ? -17.656 4.270 31.361 1.00 55.91 84 ASP A O 1
ATOM 622 N N . THR A 1 85 ? -18.391 5.114 33.206 1.00 57.91 85 THR A N 1
ATOM 623 C CA . THR A 1 85 ? -18.609 5.773 34.509 1.00 57.91 85 THR A CA 1
ATOM 624 C C . THR A 1 85 ? -19.980 5.303 35.002 1.00 57.91 85 THR A C 1
ATOM 626 O O . THR A 1 85 ? -20.923 5.242 34.216 1.00 57.91 85 THR A O 1
ATOM 629 N N . MET A 1 86 ? -20.146 5.072 36.305 1.00 54.09 86 MET A N 1
ATOM 630 C CA . MET A 1 86 ? -21.430 5.347 36.963 1.00 54.09 86 MET A CA 1
ATOM 631 C C . MET A 1 86 ? -21.205 5.742 38.423 1.00 54.09 86 MET A C 1
ATOM 633 O O . MET A 1 86 ? -20.641 4.995 39.218 1.00 54.09 86 MET A O 1
ATOM 637 N N . ALA A 1 87 ? -21.621 6.966 38.732 1.00 64.12 87 ALA A N 1
ATOM 638 C CA . ALA A 1 87 ? -21.723 7.521 40.070 1.00 64.12 87 ALA A CA 1
ATOM 639 C C . ALA A 1 87 ? -22.860 6.845 40.855 1.00 64.12 87 ALA A C 1
ATOM 641 O O . ALA A 1 87 ? -23.919 6.646 40.269 1.00 64.12 87 ALA A O 1
ATOM 642 N N . ASP A 1 88 ? -22.666 6.571 42.155 1.00 53.47 88 ASP A N 1
ATOM 643 C CA . ASP A 1 88 ? -23.663 6.872 43.205 1.00 53.47 88 ASP A CA 1
ATOM 644 C C . ASP A 1 88 ? -23.070 6.771 44.637 1.00 53.47 88 ASP A C 1
ATOM 646 O O . ASP A 1 88 ? -22.813 5.702 45.183 1.00 53.47 88 ASP A O 1
ATOM 650 N N . PHE A 1 89 ? -22.750 7.943 45.185 1.00 63.91 89 PHE A N 1
ATOM 651 C CA . PHE A 1 89 ? -23.061 8.452 46.530 1.00 63.91 89 PHE A CA 1
ATOM 652 C C . PHE A 1 89 ? -23.294 7.495 47.731 1.00 63.91 89 PHE A C 1
ATOM 654 O O . PHE A 1 89 ? -24.399 7.000 47.880 1.00 63.91 89 PHE A O 1
ATOM 661 N N . VAL A 1 90 ? -22.363 7.448 48.714 1.00 48.66 90 VAL A N 1
ATOM 662 C CA . VAL A 1 90 ? -22.660 7.645 50.168 1.00 48.66 90 VAL A CA 1
ATOM 663 C C . VAL A 1 90 ? -21.396 8.132 50.936 1.00 48.66 90 VAL A C 1
ATOM 665 O O . VAL A 1 90 ? -20.383 7.441 50.989 1.00 48.66 90 VAL A O 1
ATOM 668 N N . THR A 1 91 ? -21.438 9.331 51.533 1.00 53.59 91 THR A N 1
ATOM 669 C CA . THR A 1 91 ? -20.480 9.928 52.518 1.00 53.59 91 THR A CA 1
ATOM 670 C C . THR A 1 91 ? -20.818 9.466 53.967 1.00 53.59 91 THR A C 1
ATOM 672 O O . THR A 1 91 ? -21.852 8.816 54.093 1.00 53.59 91 THR A O 1
ATOM 675 N N . PRO A 1 92 ? -20.090 9.759 55.089 1.00 52.50 92 PRO A N 1
ATOM 676 C CA . PRO A 1 92 ? -19.088 10.810 55.342 1.00 52.50 92 PRO A CA 1
ATOM 677 C C . PRO A 1 92 ? -17.830 10.453 56.191 1.0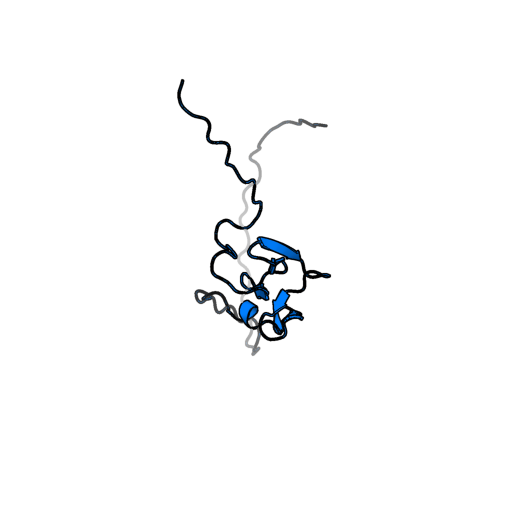0 52.50 92 PRO A C 1
ATOM 679 O O . PRO A 1 92 ? -17.744 9.465 56.909 1.00 52.50 92 PRO A O 1
ATOM 682 N N . ILE A 1 93 ? -16.872 11.379 56.091 1.00 64.94 93 ILE A N 1
ATOM 683 C CA . ILE A 1 93 ? -15.709 11.719 56.931 1.00 64.94 93 ILE A CA 1
ATOM 684 C C . ILE A 1 93 ? -15.674 11.237 58.402 1.00 64.94 93 ILE A C 1
ATOM 686 O O . ILE A 1 93 ? -16.564 11.546 59.190 1.00 64.94 93 ILE A O 1
ATOM 690 N N . THR A 1 94 ? -14.528 10.673 58.813 1.00 47.84 94 THR A N 1
ATOM 691 C CA . THR A 1 94 ? -14.096 10.638 60.226 1.00 47.84 94 THR A CA 1
ATOM 692 C C . THR A 1 94 ? -12.672 11.211 60.343 1.00 47.84 94 THR A C 1
ATOM 694 O O . THR A 1 94 ? -11.805 10.833 59.552 1.00 47.84 94 THR A O 1
ATOM 697 N N . PRO A 1 95 ? -12.432 12.170 61.259 1.00 53.38 95 PRO A N 1
ATOM 698 C CA . PRO A 1 95 ? -11.306 13.103 61.203 1.00 53.38 95 PRO A CA 1
ATOM 699 C C . PRO A 1 95 ? -9.989 12.602 61.819 1.00 53.38 95 PRO A C 1
ATOM 701 O O . PRO A 1 95 ? -9.968 11.842 62.779 1.00 53.38 95 PRO A O 1
ATOM 704 N N . SER A 1 96 ? -8.906 13.197 61.311 1.00 53.12 96 SER A N 1
ATOM 705 C CA . SER A 1 96 ? -7.680 13.567 62.031 1.00 53.12 96 SER A CA 1
ATOM 706 C C . SER A 1 96 ? -6.867 12.464 62.710 1.00 53.12 96 SER A C 1
ATOM 708 O O . SER A 1 96 ? -7.014 12.180 63.895 1.00 53.12 96 SER A O 1
ATOM 710 N N . THR A 1 97 ? -5.822 12.008 62.022 1.00 50.00 97 THR A N 1
ATOM 711 C CA . THR A 1 97 ? -4.539 11.749 62.695 1.00 50.00 97 THR A CA 1
ATOM 712 C C . THR A 1 97 ? -3.394 12.266 61.825 1.00 50.00 97 THR A C 1
ATOM 714 O O . THR A 1 97 ? -2.827 11.565 60.996 1.00 50.00 97 THR A O 1
ATOM 717 N N . LEU A 1 98 ? -3.079 13.541 62.022 1.00 52.78 98 LEU A N 1
ATOM 718 C CA . LEU A 1 98 ? -1.758 14.138 61.809 1.00 52.78 98 LEU A CA 1
ATOM 719 C C . LEU A 1 98 ? -1.295 14.617 63.205 1.00 52.78 98 LEU A C 1
ATOM 721 O O . LEU A 1 98 ? -2.180 14.844 64.037 1.00 52.78 98 LEU A O 1
ATOM 725 N N . PRO A 1 99 ? -0.012 14.915 63.495 1.00 57.56 99 PRO A N 1
ATOM 726 C CA . PRO A 1 99 ? 1.248 14.693 62.764 1.00 57.56 99 PRO A CA 1
ATOM 727 C C . PRO A 1 99 ? 2.396 14.168 63.664 1.00 57.56 99 PRO A C 1
ATOM 729 O O . PRO A 1 99 ? 2.500 14.566 64.817 1.00 57.56 99 PRO A O 1
ATOM 732 N N . ILE A 1 100 ? 3.369 13.432 63.117 1.00 54.28 100 ILE A N 1
ATOM 733 C CA . ILE A 1 100 ? 4.768 13.461 63.606 1.00 54.28 100 ILE A CA 1
ATOM 734 C C . ILE A 1 100 ? 5.636 13.147 62.370 1.00 54.28 100 ILE A C 1
ATOM 736 O O . ILE A 1 100 ? 5.494 12.078 61.798 1.00 54.28 100 ILE A O 1
ATOM 740 N N . GLY A 1 101 ? 6.442 14.026 61.777 1.00 49.19 101 GLY A N 1
ATOM 741 C CA . GLY A 1 101 ? 7.275 15.057 62.379 1.00 49.19 101 GLY A CA 1
ATOM 742 C C . GLY A 1 101 ? 8.711 14.543 62.516 1.00 49.19 101 GLY A C 1
ATOM 743 O O . GLY A 1 101 ? 9.112 14.241 63.628 1.00 49.19 101 GLY A O 1
ATOM 744 N N . ALA A 1 102 ? 9.438 14.397 61.398 1.00 52.09 102 ALA A N 1
ATOM 745 C CA . ALA A 1 102 ? 10.908 14.295 61.265 1.00 52.09 102 ALA A CA 1
ATOM 746 C C . ALA A 1 102 ? 11.214 13.763 59.851 1.00 52.09 102 ALA A C 1
ATOM 748 O O . ALA A 1 102 ? 10.571 12.823 59.412 1.00 52.09 102 ALA A O 1
ATOM 749 N N . SER A 1 103 ? 12.160 14.231 59.052 1.00 55.72 103 SER A N 1
ATOM 750 C CA . SER A 1 103 ? 13.106 15.335 59.107 1.00 55.72 103 SER A CA 1
ATOM 751 C C . SER A 1 103 ? 13.621 15.483 57.663 1.00 55.72 103 SER A C 1
ATOM 753 O O . SER A 1 103 ? 13.807 14.464 56.993 1.00 55.72 103 SER A O 1
ATOM 755 N N . PRO A 1 104 ? 13.850 16.701 57.153 1.00 63.22 104 PRO A N 1
ATOM 756 C CA . PRO A 1 104 ? 14.542 16.904 55.890 1.00 63.22 104 PRO A CA 1
ATOM 757 C C . PRO A 1 104 ? 16.058 16.741 56.081 1.00 63.22 104 PRO A C 1
ATOM 759 O O . PRO A 1 104 ? 16.564 16.799 57.202 1.00 63.22 104 PRO A O 1
ATOM 762 N N . CYS A 1 105 ? 16.754 16.670 54.946 1.00 56.62 105 CYS A N 1
ATOM 763 C CA . CYS A 1 105 ? 18.202 16.812 54.763 1.00 56.62 105 CYS A CA 1
ATOM 764 C C . CYS A 1 105 ? 19.017 15.512 54.706 1.00 56.62 105 CYS A C 1
ATOM 766 O O . CYS A 1 105 ? 19.417 14.935 55.711 1.00 56.62 105 CYS A O 1
ATOM 768 N N . SER A 1 106 ? 19.334 15.118 53.473 1.00 58.75 106 SER A N 1
ATOM 769 C CA . SER A 1 106 ? 20.591 14.478 53.062 1.00 58.75 106 SER A CA 1
ATOM 770 C C . SER A 1 106 ? 20.710 14.730 51.551 1.00 58.75 106 SER A C 1
ATOM 772 O O . SER A 1 106 ? 20.207 13.964 50.743 1.00 58.75 106 SER A O 1
ATOM 774 N N . ALA A 1 107 ? 21.039 15.950 51.129 1.00 62.03 107 ALA A N 1
ATOM 775 C CA . ALA A 1 107 ? 22.423 16.296 50.807 1.00 62.03 107 ALA A CA 1
ATOM 776 C C . ALA A 1 107 ? 23.060 15.296 49.819 1.00 62.03 107 ALA A C 1
ATOM 778 O O . ALA A 1 107 ? 23.775 14.380 50.209 1.00 62.03 107 ALA A O 1
ATOM 779 N N . LEU A 1 108 ? 22.808 15.521 48.531 1.00 60.09 108 LEU A N 1
ATOM 780 C CA . LEU A 1 108 ? 23.714 15.196 47.428 1.00 60.09 108 LEU A CA 1
ATOM 781 C C . LEU A 1 108 ? 23.868 16.550 46.699 1.00 60.09 108 LEU A C 1
ATOM 783 O O . LEU A 1 108 ? 22.942 16.972 46.018 1.00 60.09 108 LEU A O 1
ATOM 787 N N . SER A 1 109 ? 24.795 17.441 47.074 1.00 55.59 109 SER A N 1
ATOM 788 C CA . SER A 1 109 ? 26.211 17.443 46.663 1.00 55.59 109 SER A CA 1
ATOM 789 C C . SER A 1 109 ? 26.375 16.958 45.222 1.00 55.59 109 SER A C 1
ATOM 791 O O . SER A 1 109 ? 26.036 15.816 44.949 1.00 55.59 109 SER A O 1
ATOM 793 N N . GLU A 1 110 ? 26.938 17.649 44.242 1.00 60.84 110 GLU A N 1
ATOM 794 C CA . GLU A 1 110 ? 27.575 18.955 44.028 1.00 60.84 110 GLU A CA 1
ATOM 795 C C . GLU A 1 110 ? 27.759 19.006 42.484 1.00 60.84 110 GLU A C 1
ATOM 797 O O . GLU A 1 110 ? 27.908 17.954 41.860 1.00 60.84 110 GLU A O 1
ATOM 802 N N . GLY A 1 111 ? 27.839 20.194 41.875 1.00 55.59 111 GLY A N 1
ATOM 803 C CA . GLY A 1 111 ? 28.579 20.410 40.613 1.00 55.59 111 GLY A CA 1
ATOM 804 C C . GLY A 1 111 ? 27.820 20.202 39.288 1.00 55.59 111 GLY A C 1
ATOM 805 O O . GLY A 1 111 ? 27.559 19.080 38.879 1.00 55.59 111 GLY A O 1
ATOM 806 N N . ILE A 1 112 ? 27.319 21.245 38.614 1.00 60.84 112 ILE A N 1
ATOM 807 C CA . ILE A 1 112 ? 27.984 22.106 37.601 1.00 60.84 112 ILE A CA 1
ATOM 808 C C . ILE A 1 112 ? 28.883 21.409 36.563 1.00 60.84 112 ILE A C 1
ATOM 810 O O . ILE A 1 112 ? 30.074 21.311 36.796 1.00 60.84 112 ILE A O 1
ATOM 814 N N . TYR A 1 113 ? 28.363 21.121 35.359 1.00 60.44 113 TYR A N 1
ATOM 815 C CA . TYR A 1 113 ? 29.118 21.197 34.090 1.00 60.44 113 TYR A CA 1
ATOM 816 C C . TYR A 1 113 ? 28.141 21.541 32.951 1.00 60.44 113 TYR A C 1
ATOM 818 O O . TYR A 1 113 ? 27.226 20.772 32.664 1.00 60.44 113 TYR A O 1
ATOM 826 N N . GLY A 1 114 ? 28.305 22.711 32.328 1.00 54.41 114 GLY A N 1
ATOM 827 C CA . GLY A 1 114 ? 27.692 23.009 31.031 1.00 54.41 114 GLY A CA 1
ATOM 828 C C . GLY A 1 114 ? 28.429 22.296 29.898 1.00 54.41 114 GLY A C 1
ATOM 829 O O . GLY A 1 114 ? 29.568 21.910 30.115 1.00 54.41 114 GLY A O 1
ATOM 830 N N . GLN A 1 115 ? 27.771 22.138 28.745 1.00 63.81 115 GLN A N 1
ATOM 831 C CA . GLN A 1 115 ? 28.292 21.961 27.371 1.00 63.81 115 GLN A CA 1
ATOM 832 C C . GLN A 1 115 ? 27.055 22.099 26.444 1.00 63.81 115 GLN A C 1
ATOM 834 O O . GLN A 1 115 ? 26.010 21.563 26.806 1.00 63.81 115 GLN A O 1
ATOM 839 N N . GLY A 1 116 ? 27.012 22.749 25.282 1.00 58.22 116 GLY A N 1
ATOM 840 C CA . GLY A 1 116 ? 27.953 23.484 24.439 1.00 58.22 116 GLY A CA 1
ATOM 841 C C . GLY A 1 116 ? 27.169 24.047 23.247 1.00 58.22 116 GLY A C 1
ATOM 842 O O . GLY A 1 116 ? 26.065 23.518 22.978 1.00 58.22 116 GLY A O 1
#

Sequence (116 aa):
MCDGSGGVRSQIIRPDFSCSGYPDGMYAQGCSSDFTACVAGNPIAMKCPANLKYDQDEKKCLYEYQVSACQATPPTTEEPSSTDTMADFVTPITPSTLPIGASPCSALSEGIYGQG

Secondary structure (DSSP, 8-state):
------------S-TT--GGGS-SEEEE-SS-SEEEEEETTEEEEEE-GGG-EEETTTTEEE-TTT-GGG----------------------------------------------

pLDDT: mean 70.37, std 15.8, range [41.22, 91.19]

Foldseek 3Di:
DDDDDDDPPVPPPPPPDWLQPPPFAKAFPFFFQWTWGQDPRDTDIDGHPPRFGQARVVRDRHHLVPHPSSVPDPPPPDDPPDDDDDDDDDDDDDDDDDDDDDDDDDDDDDDDDDDD

Radius of gyration: 29.89 Å; chains: 1; bounding box: 66×40×79 Å